Protein AF-X1EAJ4-F1 (afdb_monomer_lite)

Radius of gyration: 11.8 Å; chains: 1; bounding box: 26×24×31 Å

pLDDT: mean 78.75, std 11.95, range [41.28, 89.94]

Sequence (64 aa):
YQKSGGRWVYVVDNSGEFAVKRKINLGRQNPEVFEVLFGLQPGEHVITSSYDNYGDNIDKLVLK

Secondary structure (DSSP, 8-state):
--TTTTSEEEEEPTTSSEEEEEE-EEEEE-SS-EEEEES--TT-EE--S-GGGS-TT--EEE--

InterPro domains:
  IPR058627 Multidrug resistance protein MdtA-like, C-terminal permuted SH3 domain [PF25967] (5-52)

Organism: NCBI:txid412755

Foldseek 3Di:
DQPVPQQWWWWQDPVNFKTFIWGWDWDDDDPVDIRTPDTDDPPIDTDPDDCPVPPPPDGMGTDD

Structure (mmCIF, N/CA/C/O backbone):
data_AF-X1EAJ4-F1
#
_entry.id   AF-X1EAJ4-F1
#
loop_
_atom_site.group_PDB
_atom_site.id
_atom_site.type_symbol
_atom_site.label_atom_id
_atom_site.label_alt_id
_atom_site.label_comp_id
_atom_site.label_asym_id
_atom_site.label_entity_id
_atom_site.label_seq_id
_atom_site.pdbx_PDB_ins_code
_atom_site.Cartn_x
_atom_site.Cartn_y
_atom_site.Cartn_z
_atom_site.occupancy
_atom_site.B_iso_or_equiv
_atom_site.auth_seq_id
_atom_site.auth_comp_id
_atom_site.auth_asym_id
_atom_site.auth_atom_id
_atom_site.pdbx_PDB_model_num
ATOM 1 N N . TYR A 1 1 ? 15.114 -7.045 -0.373 1.00 41.28 1 TYR A N 1
ATOM 2 C CA . TYR A 1 1 ? 14.024 -7.885 -0.909 1.00 41.28 1 TYR A CA 1
ATOM 3 C C . TYR A 1 1 ? 12.717 -7.279 -0.406 1.00 41.28 1 TYR A C 1
ATOM 5 O O . TYR A 1 1 ? 12.445 -7.378 0.782 1.00 41.28 1 TYR A O 1
ATOM 13 N N . GLN A 1 2 ? 11.994 -6.514 -1.235 1.00 47.97 2 GLN A N 1
ATOM 14 C CA . GLN A 1 2 ? 10.730 -5.883 -0.823 1.00 47.97 2 GLN A CA 1
ATOM 15 C C . GLN A 1 2 ? 9.691 -6.984 -0.562 1.00 47.97 2 GLN A C 1
ATOM 17 O O . GLN A 1 2 ? 9.288 -7.672 -1.499 1.00 47.97 2 GLN A O 1
ATOM 22 N N . LYS A 1 3 ? 9.268 -7.169 0.697 1.00 50.62 3 LYS A N 1
ATOM 23 C CA . LYS A 1 3 ? 8.339 -8.242 1.111 1.00 50.62 3 LYS A CA 1
ATOM 24 C C . LYS A 1 3 ? 7.007 -8.261 0.343 1.00 50.62 3 LYS A C 1
ATOM 26 O O . LYS A 1 3 ? 6.401 -9.316 0.213 1.00 50.62 3 LYS A O 1
ATOM 31 N N . SER A 1 4 ? 6.556 -7.139 -0.225 1.00 55.44 4 SER A N 1
ATOM 32 C CA . SER A 1 4 ? 5.302 -7.083 -0.994 1.00 55.44 4 SER A CA 1
ATOM 33 C C . SER A 1 4 ? 5.436 -7.499 -2.464 1.00 55.44 4 SER A C 1
ATOM 35 O O . SER A 1 4 ? 4.425 -7.592 -3.166 1.00 55.44 4 SER A O 1
ATOM 37 N N . GLY A 1 5 ? 6.663 -7.694 -2.970 1.00 55.91 5 GLY A N 1
ATOM 38 C CA . GLY A 1 5 ? 6.912 -7.873 -4.404 1.00 55.91 5 GLY A CA 1
ATOM 39 C C . GLY A 1 5 ? 6.355 -6.733 -5.274 1.00 55.91 5 GLY A C 1
ATOM 40 O O . GLY A 1 5 ? 6.150 -6.939 -6.467 1.00 55.91 5 GLY A O 1
ATOM 41 N N . GLY A 1 6 ? 6.042 -5.574 -4.673 1.00 65.06 6 GLY A N 1
ATOM 42 C CA . GLY A 1 6 ? 5.435 -4.417 -5.335 1.00 65.06 6 GLY A CA 1
ATOM 43 C C . GLY A 1 6 ? 3.963 -4.576 -5.744 1.00 65.06 6 GLY A C 1
ATOM 44 O O . GLY A 1 6 ? 3.486 -3.794 -6.557 1.00 65.06 6 GLY A O 1
ATOM 45 N N . ARG A 1 7 ? 3.234 -5.585 -5.240 1.00 74.19 7 ARG A N 1
ATOM 46 C CA . ARG A 1 7 ? 1.871 -5.915 -5.726 1.00 74.19 7 ARG A CA 1
ATOM 47 C C . ARG A 1 7 ? 0.725 -5.432 -4.836 1.00 74.19 7 ARG A C 1
ATOM 49 O O . ARG A 1 7 ? -0.442 -5.631 -5.175 1.00 74.19 7 ARG A O 1
ATOM 56 N N . TRP A 1 8 ? 1.026 -4.866 -3.673 1.00 84.69 8 TRP A N 1
ATOM 57 C CA . TRP A 1 8 ? 0.016 -4.385 -2.735 1.00 84.69 8 TRP A CA 1
ATOM 58 C C . TRP A 1 8 ? 0.563 -3.280 -1.830 1.00 84.69 8 TRP A C 1
ATOM 60 O O . TRP A 1 8 ? 1.772 -3.188 -1.613 1.00 84.69 8 TRP A O 1
ATOM 70 N N . VAL A 1 9 ? -0.350 -2.473 -1.294 1.00 86.94 9 VAL A N 1
ATOM 71 C CA . VAL A 1 9 ? -0.095 -1.390 -0.336 1.00 86.94 9 VAL A CA 1
ATOM 72 C C . VAL A 1 9 ? -1.204 -1.371 0.715 1.00 86.94 9 VAL A C 1
ATOM 74 O O . VAL A 1 9 ? -2.315 -1.825 0.438 1.00 86.94 9 VAL A O 1
ATOM 77 N N . TYR A 1 10 ? -0.933 -0.863 1.916 1.00 88.00 10 TYR A N 1
ATOM 78 C CA . TYR A 1 10 ? -2.006 -0.558 2.865 1.00 88.00 10 TYR A CA 1
ATOM 79 C C . TYR A 1 10 ? -2.583 0.824 2.581 1.00 88.00 10 TYR A C 1
ATOM 81 O O . TYR A 1 10 ? -1.854 1.816 2.634 1.00 88.00 10 TYR A O 1
ATOM 89 N N . VAL A 1 11 ? -3.884 0.869 2.311 1.00 89.94 11 VAL A N 1
ATOM 90 C CA . VAL A 1 11 ? -4.653 2.103 2.126 1.00 89.94 11 VAL A CA 1
ATOM 91 C C . VAL A 1 11 ? -5.365 2.424 3.422 1.00 89.94 11 VAL A C 1
ATOM 93 O O . VAL A 1 11 ? -6.089 1.577 3.944 1.00 89.94 11 VAL A O 1
ATOM 96 N N . VAL A 1 12 ? -5.141 3.622 3.939 1.00 89.12 12 VAL A N 1
ATOM 97 C CA . VAL A 1 12 ? -5.818 4.137 5.124 1.00 89.12 12 VAL A CA 1
ATOM 98 C C . VAL A 1 12 ? -7.266 4.442 4.756 1.00 89.12 12 VAL A C 1
ATOM 100 O O . VAL A 1 12 ? -7.534 5.080 3.739 1.00 89.12 12 VAL A O 1
ATOM 103 N N . ASP A 1 13 ? -8.192 3.944 5.566 1.00 88.12 13 ASP A N 1
ATOM 104 C CA . ASP A 1 13 ? -9.609 4.246 5.421 1.00 88.12 13 ASP A CA 1
ATOM 105 C C . ASP A 1 13 ? -9.882 5.730 5.691 1.00 88.12 13 ASP A C 1
ATOM 107 O O . ASP A 1 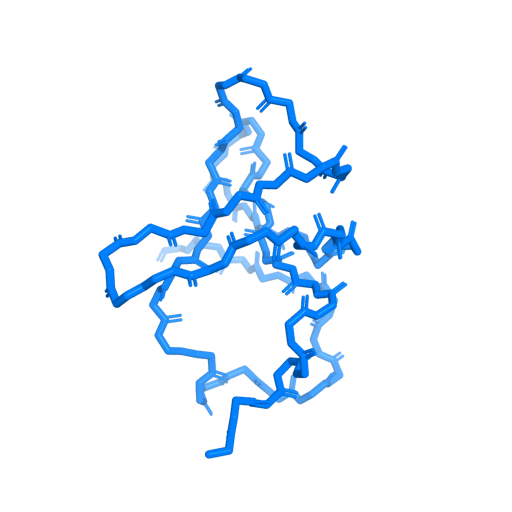13 ? -9.120 6.402 6.385 1.00 88.12 13 ASP A O 1
ATOM 111 N N . ASN A 1 14 ? -10.998 6.242 5.176 1.00 83.50 14 ASN A N 1
ATOM 112 C CA . ASN A 1 14 ? -11.382 7.638 5.350 1.00 83.50 14 ASN A CA 1
ATOM 113 C C . ASN A 1 14 ? -11.564 8.033 6.830 1.00 83.50 14 ASN A C 1
ATOM 115 O O . ASN A 1 14 ? -11.446 9.213 7.156 1.00 83.50 14 ASN A O 1
ATOM 119 N N . SER A 1 15 ? -11.829 7.075 7.732 1.00 84.38 15 SER A N 1
ATOM 120 C CA . SER A 1 15 ? -11.856 7.353 9.176 1.00 84.38 15 SER A CA 1
ATOM 121 C C . SER A 1 15 ? -10.469 7.598 9.784 1.00 84.38 15 SER A C 1
ATOM 123 O O . SER A 1 15 ? -10.372 8.166 10.869 1.00 84.38 15 SER A O 1
ATOM 125 N N . GLY A 1 16 ? -9.393 7.164 9.119 1.00 82.75 16 GLY A N 1
ATOM 126 C CA . GLY A 1 16 ? -8.029 7.202 9.652 1.00 82.75 16 GLY A CA 1
ATOM 127 C C . GLY A 1 16 ? -7.741 6.160 10.738 1.00 82.75 16 GLY A C 1
ATOM 128 O O . GLY A 1 16 ? -6.607 6.062 11.196 1.00 82.75 16 GLY A O 1
ATOM 129 N N . GLU A 1 17 ? -8.730 5.360 11.144 1.00 85.38 17 GLU A N 1
ATOM 130 C CA . GLU A 1 17 ? -8.603 4.413 12.263 1.00 85.38 17 GLU A CA 1
ATOM 131 C C . GLU A 1 17 ? -7.961 3.088 11.855 1.00 85.38 17 GLU A C 1
ATOM 133 O O . GLU A 1 17 ? -7.458 2.329 12.685 1.00 85.38 17 GLU A O 1
ATOM 138 N N . PHE A 1 18 ? -8.020 2.749 10.571 1.00 86.69 18 PHE A N 1
ATOM 139 C CA . PHE A 1 18 ? -7.463 1.508 10.068 1.00 86.69 18 PHE A CA 1
ATOM 140 C C . PHE A 1 18 ? -6.978 1.651 8.632 1.00 86.69 18 PHE A C 1
ATOM 142 O O . PHE A 1 18 ? -7.418 2.519 7.887 1.00 86.69 18 PHE A O 1
ATOM 149 N N . ALA A 1 19 ? -6.081 0.759 8.236 1.00 89.00 19 ALA A N 1
ATOM 150 C CA . ALA A 1 19 ? -5.621 0.608 6.874 1.00 89.00 19 ALA A CA 1
ATOM 151 C C . ALA A 1 19 ? -5.866 -0.820 6.388 1.00 89.00 19 ALA A C 1
ATOM 153 O O . ALA A 1 19 ? -5.723 -1.785 7.139 1.00 89.00 19 ALA A O 1
ATOM 154 N N . VAL A 1 20 ? -6.243 -0.967 5.125 1.00 88.06 20 VAL A N 1
ATOM 155 C CA . VAL A 1 20 ? -6.545 -2.258 4.504 1.00 88.06 20 VAL A CA 1
ATOM 156 C C . VAL A 1 20 ? -5.549 -2.564 3.407 1.0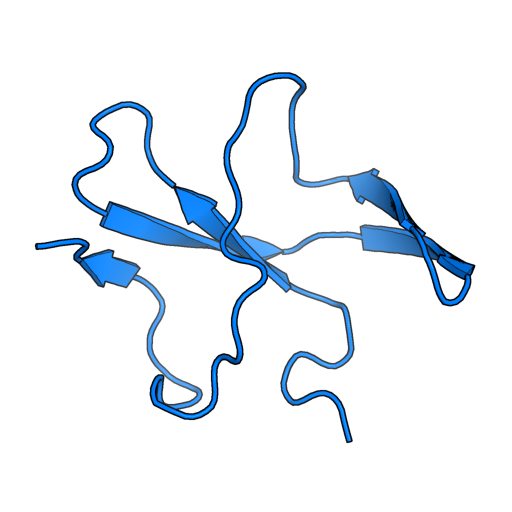0 88.06 20 VAL A C 1
ATOM 158 O O . VAL A 1 20 ? -5.155 -1.690 2.633 1.00 88.06 20 VAL A O 1
ATOM 161 N N . LYS A 1 21 ? -5.139 -3.826 3.330 1.00 87.12 21 LYS A N 1
ATOM 162 C CA . LYS A 1 21 ? -4.259 -4.299 2.270 1.00 87.12 21 LYS A CA 1
ATOM 163 C C . LYS A 1 21 ? -5.011 -4.265 0.946 1.00 87.12 21 LYS A C 1
ATOM 165 O O . LYS A 1 21 ? -6.043 -4.915 0.780 1.00 87.12 21 LYS A O 1
ATOM 170 N N . ARG A 1 22 ? -4.482 -3.526 -0.020 1.00 87.88 22 ARG A N 1
ATOM 171 C CA . ARG A 1 22 ? -5.064 -3.394 -1.351 1.00 87.88 22 ARG A CA 1
ATOM 172 C C . ARG A 1 22 ? -4.046 -3.765 -2.405 1.00 87.88 22 ARG A C 1
ATOM 174 O O . ARG A 1 22 ? -2.892 -3.348 -2.352 1.00 87.88 22 ARG A O 1
ATOM 181 N N . LYS A 1 23 ? -4.482 -4.564 -3.376 1.00 87.81 23 LYS A N 1
ATOM 182 C CA . LYS A 1 23 ? -3.660 -4.890 -4.540 1.00 87.81 23 LYS A CA 1
ATOM 183 C C . LYS A 1 23 ? -3.515 -3.648 -5.409 1.00 87.81 23 LYS A C 1
ATOM 185 O O . LYS A 1 23 ? -4.516 -3.012 -5.732 1.00 87.81 23 LYS A O 1
ATOM 190 N N . ILE A 1 24 ? -2.282 -3.348 -5.792 1.00 87.81 24 ILE A N 1
ATOM 191 C CA . ILE A 1 24 ? -1.961 -2.239 -6.686 1.00 87.81 24 ILE A CA 1
ATOM 192 C C . ILE A 1 24 ? -1.096 -2.740 -7.831 1.00 87.81 24 ILE A C 1
ATOM 194 O O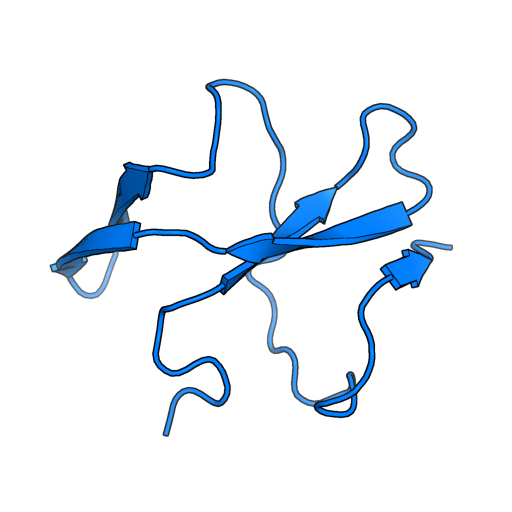 . ILE A 1 24 ? -0.321 -3.684 -7.667 1.00 87.81 24 ILE A O 1
ATOM 198 N N . ASN A 1 25 ? -1.224 -2.083 -8.980 1.00 87.00 25 ASN A N 1
ATOM 199 C CA . ASN A 1 25 ? -0.291 -2.272 -10.080 1.00 87.00 25 ASN A CA 1
ATOM 200 C C . ASN A 1 25 ? 0.641 -1.076 -10.133 1.00 87.00 25 ASN A C 1
ATOM 202 O O . ASN A 1 25 ? 0.203 0.049 -10.374 1.00 87.00 25 ASN A O 1
ATOM 206 N N . LEU A 1 26 ? 1.922 -1.349 -9.921 1.00 86.56 26 LEU A N 1
ATOM 207 C CA . LEU A 1 26 ? 2.978 -0.377 -10.127 1.00 86.56 26 LEU A CA 1
ATOM 208 C C . LEU A 1 26 ? 3.458 -0.442 -11.578 1.00 86.56 26 LEU A C 1
ATOM 210 O O . LEU A 1 26 ? 3.619 -1.525 -12.143 1.00 86.56 26 LEU A O 1
ATOM 214 N N . GLY A 1 27 ? 3.643 0.729 -12.173 1.00 85.44 27 GLY A N 1
ATOM 215 C CA . GLY A 1 27 ? 4.238 0.915 -13.486 1.00 85.44 27 GLY A CA 1
ATOM 216 C C . GLY A 1 27 ? 5.728 1.200 -13.362 1.00 85.44 27 GLY A C 1
ATOM 217 O O . GLY A 1 27 ? 6.491 0.429 -12.770 1.00 85.44 27 GLY A O 1
ATOM 218 N N . ARG A 1 28 ? 6.156 2.324 -13.934 1.00 85.50 28 ARG A N 1
ATOM 219 C CA . ARG A 1 28 ? 7.540 2.785 -13.832 1.00 85.50 28 ARG A CA 1
ATOM 220 C C . ARG A 1 28 ? 7.879 3.137 -12.384 1.00 85.50 28 ARG A C 1
ATOM 222 O O . ARG A 1 28 ? 7.103 3.771 -11.680 1.00 85.50 28 ARG A O 1
ATOM 229 N N . GLN A 1 29 ? 9.069 2.744 -11.954 1.00 82.56 29 GLN A N 1
ATOM 230 C CA . GLN A 1 29 ? 9.609 3.091 -10.645 1.00 82.56 29 GLN A CA 1
ATOM 231 C C . GLN A 1 29 ? 10.977 3.735 -10.825 1.00 82.56 29 GLN A C 1
ATOM 233 O O . GLN A 1 29 ? 11.773 3.291 -11.658 1.00 82.56 29 GLN A O 1
ATOM 238 N N . ASN A 1 30 ? 11.245 4.777 -10.051 1.00 84.81 30 ASN A N 1
ATOM 239 C CA . ASN A 1 30 ? 12.580 5.316 -9.853 1.00 84.81 30 ASN A CA 1
ATOM 240 C C . ASN A 1 30 ? 12.844 5.407 -8.330 1.00 84.81 30 ASN A C 1
ATOM 242 O O . ASN A 1 30 ? 11.959 5.082 -7.538 1.00 84.81 30 ASN A O 1
ATOM 246 N N . PRO A 1 31 ? 14.052 5.792 -7.891 1.00 82.25 31 PRO A N 1
ATOM 247 C CA . PRO A 1 31 ? 14.372 5.846 -6.463 1.00 82.25 31 PRO A CA 1
ATOM 248 C C . PRO A 1 31 ? 13.531 6.841 -5.647 1.00 82.25 31 PRO A C 1
ATOM 250 O O . PRO A 1 31 ? 13.492 6.731 -4.426 1.00 82.25 31 PRO A O 1
ATOM 253 N N . GLU A 1 32 ? 12.888 7.808 -6.301 1.00 82.00 32 GLU A N 1
ATOM 254 C CA . GLU A 1 32 ? 12.137 8.885 -5.652 1.00 82.00 32 GLU A CA 1
ATOM 255 C C . GLU A 1 32 ? 10.624 8.626 -5.664 1.00 82.00 32 GLU A C 1
ATOM 257 O O . GLU A 1 32 ? 9.925 8.990 -4.721 1.00 82.00 32 GLU A O 1
ATOM 262 N N . VAL A 1 33 ? 10.106 7.997 -6.723 1.00 82.88 33 VAL A N 1
ATOM 263 C CA . VAL A 1 33 ? 8.674 7.846 -6.989 1.00 82.88 33 VAL A CA 1
ATOM 264 C C . VAL A 1 33 ? 8.325 6.517 -7.662 1.00 82.88 33 VAL A C 1
ATOM 266 O O . VAL A 1 33 ? 9.083 5.945 -8.450 1.00 82.88 33 VAL A O 1
ATOM 269 N N . PHE A 1 34 ? 7.099 6.068 -7.396 1.00 84.38 34 PHE A N 1
ATOM 270 C CA . PHE A 1 34 ? 6.477 4.911 -8.030 1.00 84.38 34 PHE A CA 1
ATOM 271 C C . PHE A 1 34 ? 5.230 5.361 -8.794 1.00 84.38 34 PHE A C 1
ATOM 273 O O . PHE A 1 34 ? 4.384 6.069 -8.251 1.00 84.38 34 PHE A O 1
ATOM 280 N N . GLU A 1 35 ? 5.095 4.933 -10.043 1.00 85.44 35 GLU A N 1
ATOM 281 C CA . GLU A 1 35 ? 3.880 5.126 -10.829 1.00 85.44 35 GLU A CA 1
ATOM 282 C C . GLU A 1 35 ? 2.832 4.089 -10.416 1.00 85.44 35 GLU A C 1
ATOM 284 O O . GLU A 1 35 ? 3.096 2.887 -10.457 1.00 85.44 35 GLU A O 1
ATOM 289 N N . VAL A 1 36 ? 1.634 4.542 -10.044 1.00 87.44 36 VAL A N 1
ATOM 290 C CA . VAL A 1 36 ? 0.508 3.663 -9.703 1.00 87.44 36 VAL A CA 1
ATOM 291 C C . VAL A 1 36 ? -0.476 3.653 -10.864 1.00 87.44 36 VAL A C 1
ATOM 293 O O . VAL A 1 36 ? -1.098 4.665 -11.172 1.00 87.44 36 VAL A O 1
ATOM 296 N N . LEU A 1 37 ? -0.623 2.497 -11.506 1.00 87.25 37 LEU A N 1
ATOM 297 C CA . LEU A 1 37 ? -1.509 2.306 -12.656 1.00 87.25 37 LEU A CA 1
ATOM 298 C C . LEU A 1 37 ? -2.922 1.888 -12.238 1.00 87.25 37 LEU A C 1
ATOM 300 O O . LEU A 1 37 ? -3.886 2.149 -12.953 1.00 87.25 37 LEU A O 1
ATOM 304 N N . PHE A 1 38 ? -3.052 1.191 -11.106 1.00 87.44 38 PHE A N 1
ATOM 305 C CA . PHE A 1 38 ? -4.334 0.685 -10.620 1.00 87.44 38 PHE A CA 1
ATOM 306 C C . PHE A 1 38 ? -4.325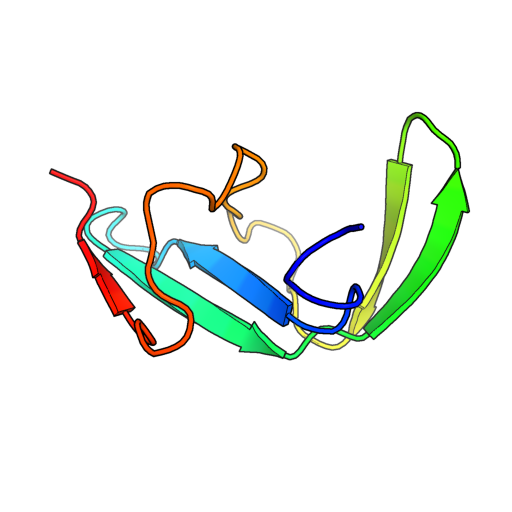 0.472 -9.107 1.00 87.44 38 PHE A C 1
ATOM 308 O O . PHE A 1 38 ? -3.290 0.140 -8.527 1.00 87.44 38 PHE A O 1
ATOM 315 N N . GLY A 1 39 ? -5.510 0.565 -8.501 1.00 86.69 39 GLY A N 1
ATOM 316 C CA . GLY A 1 39 ? -5.761 0.177 -7.114 1.00 86.69 39 GLY A CA 1
ATOM 317 C C . GLY A 1 39 ? -5.687 1.320 -6.105 1.00 86.69 39 GLY A C 1
ATOM 318 O O . GLY A 1 39 ? -5.937 1.068 -4.932 1.00 86.69 39 GLY A O 1
ATOM 319 N N . LEU A 1 40 ? -5.395 2.547 -6.548 1.00 88.25 40 LEU A N 1
ATOM 320 C CA . LEU A 1 40 ? -5.492 3.763 -5.739 1.00 88.25 40 LEU A CA 1
ATOM 321 C C . LEU A 1 40 ? -6.284 4.845 -6.467 1.00 88.25 40 LEU A C 1
ATOM 323 O O . LEU A 1 40 ? -6.243 4.934 -7.697 1.00 88.25 40 LEU A O 1
ATOM 327 N N . GLN A 1 41 ? -6.973 5.672 -5.690 1.00 87.44 41 GLN A N 1
ATOM 328 C CA . GLN A 1 41 ? -7.640 6.880 -6.158 1.00 87.44 41 GLN A CA 1
ATOM 329 C C . GLN A 1 41 ? -6.929 8.142 -5.647 1.00 87.44 41 GLN A C 1
ATOM 331 O O . GLN A 1 41 ? -6.299 8.115 -4.585 1.00 87.44 41 GLN A O 1
ATOM 336 N N . PRO A 1 42 ? -7.023 9.269 -6.377 1.00 85.94 42 PRO A N 1
ATOM 337 C CA . PRO A 1 42 ? -6.521 10.547 -5.888 1.00 85.94 42 PRO A CA 1
ATOM 338 C C . PRO A 1 42 ? -7.138 10.909 -4.531 1.00 85.94 42 PRO A C 1
ATOM 340 O O . PRO A 1 42 ? -8.355 10.863 -4.373 1.00 85.94 42 PRO A O 1
ATOM 343 N N . GLY A 1 43 ? -6.293 11.287 -3.571 1.00 87.75 43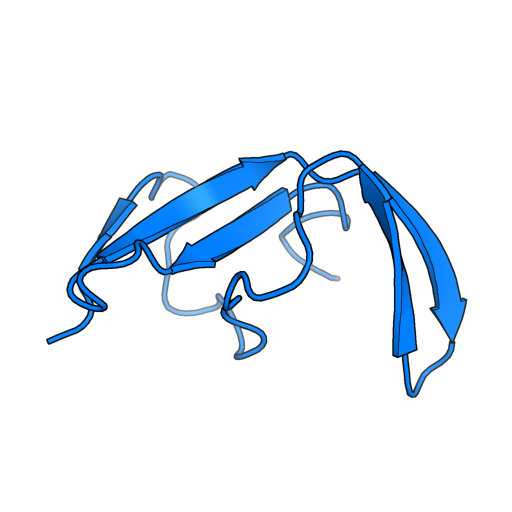 GLY A N 1
ATOM 344 C CA . GLY A 1 43 ? -6.707 11.627 -2.205 1.00 87.75 43 GLY A CA 1
ATOM 345 C C . GLY A 1 43 ? -6.673 10.459 -1.217 1.00 87.75 43 GLY A C 1
ATOM 346 O O . GLY A 1 43 ? -6.813 10.691 -0.020 1.00 87.75 43 GLY A O 1
ATOM 347 N N . GLU A 1 44 ? -6.438 9.224 -1.671 1.00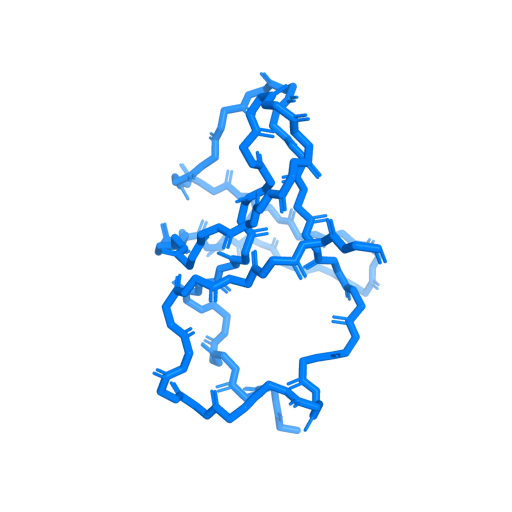 89.25 44 GLU A N 1
ATOM 348 C CA . GLU A 1 44 ? -6.220 8.107 -0.753 1.00 89.25 44 GLU A CA 1
ATOM 349 C C . GLU A 1 44 ? -4.844 8.196 -0.083 1.00 89.25 44 GLU A C 1
ATOM 351 O O . GLU A 1 44 ? -3.827 8.502 -0.711 1.00 89.25 44 GLU A O 1
ATOM 356 N N . HIS A 1 45 ? -4.814 7.881 1.209 1.00 88.75 45 HIS A N 1
ATOM 357 C CA . HIS A 1 45 ? -3.589 7.836 1.993 1.00 88.75 45 HIS A CA 1
ATOM 358 C C . HIS A 1 45 ? -3.063 6.406 2.067 1.00 88.75 45 HIS A C 1
ATOM 360 O O . HIS A 1 45 ? -3.820 5.458 2.271 1.00 88.75 45 HIS A O 1
ATOM 366 N N . VAL A 1 46 ? -1.749 6.242 1.927 1.00 88.25 46 VAL A N 1
ATOM 367 C CA . VAL A 1 46 ? -1.093 4.934 1.974 1.00 88.25 46 VAL A CA 1
ATOM 368 C C . VAL A 1 46 ? 0.038 4.913 2.985 1.00 88.25 46 VAL A C 1
ATOM 370 O O . VAL A 1 46 ? 0.710 5.917 3.217 1.00 88.25 46 VAL A O 1
ATOM 373 N N . ILE A 1 47 ? 0.276 3.742 3.568 1.00 84.81 47 ILE A N 1
ATOM 374 C CA . ILE A 1 47 ? 1.404 3.536 4.476 1.00 84.81 47 ILE A CA 1
ATOM 375 C C . ILE A 1 47 ? 2.641 3.211 3.641 1.00 84.81 47 ILE A C 1
ATOM 377 O O . ILE A 1 47 ? 2.684 2.164 3.000 1.00 84.81 47 ILE A O 1
ATOM 381 N N . THR A 1 48 ? 3.648 4.082 3.667 1.00 80.75 48 THR A N 1
ATOM 382 C CA . THR A 1 48 ? 4.940 3.887 2.977 1.00 80.75 48 THR A CA 1
ATOM 383 C C . THR A 1 48 ? 6.063 3.429 3.910 1.00 80.75 48 THR A C 1
ATOM 385 O O . THR A 1 48 ? 7.132 3.036 3.444 1.00 80.75 48 THR A O 1
ATOM 388 N N . SER A 1 49 ? 5.835 3.466 5.225 1.00 75.81 49 SER A N 1
ATOM 389 C CA . SER A 1 49 ? 6.780 2.983 6.234 1.00 75.81 49 SER A CA 1
ATOM 390 C C . SER A 1 49 ? 6.989 1.470 6.140 1.00 75.81 49 SER A C 1
ATOM 392 O O . SER A 1 49 ? 6.110 0.734 5.689 1.00 75.81 49 SER A O 1
ATOM 394 N N . SER A 1 50 ? 8.150 1.001 6.602 1.00 68.25 50 SER A N 1
ATOM 395 C CA . SER A 1 50 ? 8.523 -0.413 6.568 1.00 68.25 50 SER A CA 1
ATOM 396 C C . SER A 1 50 ? 7.452 -1.311 7.191 1.00 68.25 50 SER A C 1
ATOM 398 O O . SER A 1 50 ? 7.068 -1.137 8.347 1.00 68.25 50 SER A O 1
ATOM 400 N N . TYR A 1 51 ? 7.016 -2.323 6.440 1.00 70.56 51 TYR A N 1
ATOM 401 C CA . TYR A 1 51 ? 6.038 -3.312 6.900 1.00 70.56 51 TYR A CA 1
ATOM 402 C C . TYR A 1 51 ? 6.643 -4.415 7.778 1.00 70.56 51 TYR A C 1
ATOM 404 O O . TYR A 1 51 ? 6.014 -5.447 7.980 1.00 70.56 51 TYR A O 1
ATOM 412 N N . ASP A 1 52 ? 7.864 -4.240 8.287 1.00 64.12 52 ASP A N 1
ATOM 413 C CA . ASP A 1 52 ? 8.604 -5.302 8.977 1.00 64.12 52 ASP A CA 1
ATOM 414 C C . ASP A 1 52 ? 7.918 -5.800 10.254 1.00 64.12 52 ASP A C 1
ATOM 416 O O . ASP A 1 52 ? 8.053 -6.974 10.593 1.00 64.12 52 ASP A O 1
ATOM 420 N N . ASN A 1 53 ? 7.121 -4.945 10.901 1.00 61.88 53 ASN A N 1
ATOM 421 C CA . ASN A 1 53 ? 6.323 -5.304 12.075 1.00 61.88 53 ASN A CA 1
ATOM 422 C C . ASN A 1 53 ? 4.986 -5.980 11.741 1.00 61.88 53 ASN A C 1
ATOM 424 O O . ASN A 1 53 ? 4.321 -6.487 12.644 1.00 61.88 53 ASN A O 1
ATOM 428 N N . TYR A 1 54 ? 4.573 -6.001 10.473 1.00 64.56 54 TYR A N 1
ATOM 429 C CA . TYR A 1 54 ? 3.301 -6.586 10.068 1.00 64.56 54 TYR A CA 1
ATOM 430 C C . TYR A 1 54 ? 3.573 -7.957 9.454 1.00 64.56 54 TYR A C 1
ATOM 432 O O . TYR A 1 54 ? 4.195 -8.067 8.399 1.00 64.56 54 TYR A O 1
ATOM 440 N N . GLY A 1 55 ? 3.151 -9.023 10.139 1.00 58.00 55 GLY A N 1
ATOM 441 C CA . GLY A 1 55 ? 3.248 -10.378 9.595 1.00 58.00 55 GLY A CA 1
ATOM 442 C C . GLY A 1 55 ? 2.560 -10.474 8.229 1.00 58.00 55 GLY A C 1
ATOM 443 O O . GLY A 1 55 ? 1.583 -9.771 7.973 1.00 58.00 55 GLY A O 1
ATOM 444 N N . ASP A 1 56 ? 3.041 -11.362 7.354 1.00 59.47 56 ASP A N 1
ATOM 445 C CA . ASP A 1 56 ? 2.576 -11.472 5.957 1.00 59.47 56 ASP A CA 1
ATOM 446 C C . ASP A 1 56 ? 1.054 -11.728 5.805 1.00 59.47 56 ASP A C 1
ATOM 448 O O . ASP A 1 56 ? 0.487 -11.478 4.737 1.00 59.47 56 ASP A O 1
ATOM 452 N N . ASN A 1 57 ? 0.388 -12.150 6.890 1.00 62.38 57 ASN A N 1
ATOM 453 C CA . ASN A 1 57 ? -1.036 -12.501 6.979 1.00 62.38 57 ASN A CA 1
ATOM 454 C C . ASN A 1 57 ? -1.940 -11.409 7.589 1.00 62.38 57 ASN A C 1
ATOM 456 O O . ASN A 1 57 ? -3.067 -11.705 7.982 1.00 62.38 57 ASN A O 1
ATOM 460 N N . ILE A 1 58 ? -1.470 -10.168 7.739 1.00 70.31 58 ILE A N 1
ATOM 461 C CA . ILE A 1 58 ? -2.315 -9.077 8.245 1.00 70.31 58 ILE A CA 1
ATOM 462 C C . ILE A 1 58 ? -3.006 -8.389 7.061 1.00 70.31 58 ILE A C 1
ATOM 464 O O . ILE A 1 58 ? -2.364 -7.724 6.258 1.00 70.31 58 ILE A O 1
ATOM 468 N N . ASP A 1 59 ? -4.325 -8.539 6.938 1.00 73.38 59 ASP A N 1
ATOM 469 C CA . ASP A 1 59 ? -5.103 -7.863 5.883 1.00 73.38 59 ASP A CA 1
ATOM 470 C C . ASP A 1 59 ? -5.642 -6.490 6.318 1.00 73.38 59 ASP A C 1
ATOM 472 O O . ASP A 1 59 ? -5.932 -5.634 5.478 1.00 73.38 59 ASP A O 1
ATOM 476 N N . LYS A 1 60 ? -5.747 -6.257 7.632 1.00 80.06 60 LYS A N 1
ATOM 477 C CA . LYS A 1 60 ? -6.238 -5.011 8.228 1.00 80.06 60 LYS A CA 1
ATOM 478 C C . LYS A 1 60 ? -5.325 -4.569 9.364 1.00 80.06 60 LYS A C 1
ATOM 480 O O . LYS A 1 60 ? -5.105 -5.317 10.313 1.00 80.06 60 LYS A O 1
ATOM 485 N N . LEU A 1 61 ? -4.845 -3.337 9.277 1.00 80.75 61 LEU A N 1
ATOM 486 C CA . LEU A 1 61 ? -4.050 -2.680 10.300 1.00 80.75 61 LEU A CA 1
ATOM 487 C C . LEU A 1 61 ? -4.904 -1.653 11.038 1.00 80.75 61 LEU A C 1
ATOM 489 O O . LEU A 1 61 ? -5.557 -0.851 10.390 1.00 80.75 61 LEU A O 1
ATOM 493 N N . VAL A 1 62 ? -4.895 -1.645 12.369 1.00 81.25 62 VAL A N 1
ATOM 494 C CA . VAL A 1 62 ? -5.541 -0.585 13.161 1.00 81.25 62 VAL A CA 1
ATOM 495 C C . VAL A 1 62 ? -4.484 0.455 13.526 1.00 81.25 62 VAL A C 1
ATOM 497 O O . VAL A 1 62 ? -3.442 0.099 14.074 1.00 81.25 62 VAL A O 1
ATOM 500 N N . LEU A 1 63 ? -4.747 1.716 13.194 1.00 76.06 63 LEU A N 1
ATOM 501 C CA . LEU A 1 63 ? -3.912 2.870 13.515 1.00 76.06 63 LEU A CA 1
ATOM 502 C C . LEU A 1 63 ? -4.458 3.454 14.824 1.00 76.06 63 LEU A C 1
ATOM 504 O O . LEU A 1 63 ? -5.576 3.964 14.848 1.00 76.06 63 LEU A O 1
ATOM 508 N N . LYS A 1 64 ? -3.725 3.295 15.928 1.00 66.62 64 LYS A N 1
ATOM 509 C CA . LYS A 1 64 ? -4.127 3.764 17.259 1.00 66.62 64 LYS A CA 1
ATOM 510 C C . LYS A 1 64 ? -3.069 4.683 17.845 1.00 66.62 64 LYS A C 1
ATOM 512 O O . LYS A 1 64 ? -1.876 4.406 17.590 1.00 66.62 64 LYS A O 1
#